Protein AF-A0A2V9S9N0-F1 (afdb_monomer)

Radius of gyration: 16.0 Å; Cα contacts (8 Å, |Δi|>4): 26; chains: 1; bounding box: 29×23×44 Å

Sequence (70 aa):
MPRGLRRLQDSGESHFVTFSCYHRQPYFAPSEVFDLFVHCVEDMRRRFELSVYDYVVMPGAPGSRPGFGR

Solvent-accessible surface area (backbone atoms only — not comparable to full-atom values): 5002 Å² total; per-residue (Å²): 130,69,90,92,71,80,88,83,85,84,77,87,65,92,78,91,83,86,86,74,50,79,94,61,49,46,71,45,58,48,67,70,50,41,53,51,50,54,53,52,50,54,52,47,30,66,75,68,72,50,88,79,88,80,88,83,85,76,65,28,67,99,74,80,74,84,77,84,73,132

pLDDT: mean 79.26, std 15.24, range [36.38, 96.44]

Foldseek 3Di:
DPPPDDDDDPPPDDDDDDDADDVNDQQVQDVVSVVVVVVVVVVCCVVVVDDDPDDDDDGGDPDDDPPPDD

Secondary structure (DSSP, 8-state):
--TTPPP---S----------GGG--TT-SHHHHHHHHHHHHHHHHHTT--------PPP-TT-------

Structure (mmCIF, N/CA/C/O backbone):
data_AF-A0A2V9S9N0-F1
#
_entry.id   AF-A0A2V9S9N0-F1
#
loop_
_atom_site.group_PDB
_atom_s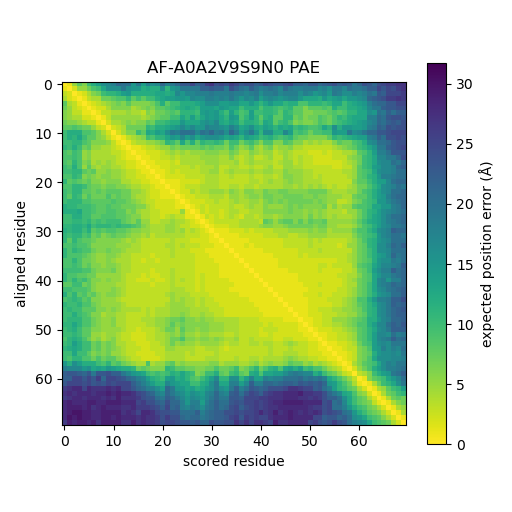ite.id
_atom_site.type_symbol
_atom_site.label_atom_id
_atom_site.label_alt_id
_atom_site.label_comp_id
_atom_site.label_asym_id
_atom_site.label_entity_id
_atom_site.label_seq_id
_atom_site.pdbx_PDB_ins_code
_atom_site.Cartn_x
_atom_site.Cartn_y
_atom_site.Cartn_z
_atom_site.occupancy
_atom_site.B_iso_or_equiv
_atom_site.auth_seq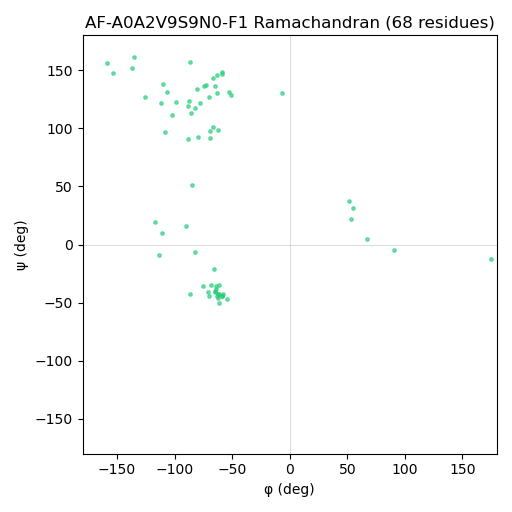_id
_atom_site.auth_comp_id
_atom_site.auth_asym_id
_atom_site.auth_atom_id
_atom_site.pdbx_PDB_model_num
ATOM 1 N N . MET A 1 1 ? 10.834 -1.237 13.171 1.00 55.84 1 MET A N 1
ATOM 2 C CA . MET A 1 1 ? 10.376 0.158 13.348 1.00 55.84 1 MET A CA 1
ATOM 3 C C . MET A 1 1 ? 11.602 1.064 13.382 1.00 55.84 1 MET A C 1
ATOM 5 O O . MET A 1 1 ? 12.484 0.779 14.188 1.00 55.84 1 MET A O 1
ATOM 9 N N . PRO A 1 2 ? 11.723 2.087 12.517 1.00 74.62 2 PRO A N 1
ATOM 10 C CA . PRO A 1 2 ? 12.762 3.108 12.668 1.00 74.62 2 PRO A CA 1
ATOM 11 C C . PRO A 1 2 ? 12.606 3.807 14.029 1.00 74.62 2 PRO A C 1
ATOM 13 O O . PRO A 1 2 ? 11.490 3.932 14.537 1.00 74.62 2 PRO A O 1
ATOM 16 N N . ARG A 1 3 ? 13.713 4.224 14.653 1.00 76.38 3 ARG A N 1
ATOM 17 C CA . ARG A 1 3 ? 13.673 4.863 15.980 1.00 76.38 3 ARG A CA 1
ATOM 18 C C . ARG A 1 3 ? 12.923 6.197 15.893 1.00 76.38 3 ARG A C 1
ATOM 20 O O . ARG A 1 3 ? 13.152 6.961 14.964 1.00 76.38 3 ARG A O 1
ATOM 27 N N . GLY A 1 4 ? 12.044 6.465 16.859 1.00 79.88 4 GLY A N 1
ATOM 28 C CA . GLY A 1 4 ? 11.301 7.728 16.958 1.00 79.88 4 GLY A CA 1
ATOM 29 C C . GLY A 1 4 ? 9.942 7.764 16.248 1.00 79.88 4 GLY A C 1
ATOM 30 O O . GLY A 1 4 ? 9.214 8.738 16.409 1.00 79.88 4 GLY A O 1
ATOM 31 N N . LEU A 1 5 ? 9.549 6.714 15.520 1.00 81.75 5 LEU A N 1
ATOM 32 C CA . LEU A 1 5 ? 8.192 6.602 14.975 1.00 81.75 5 LEU A CA 1
ATOM 33 C C . LEU A 1 5 ? 7.255 5.947 15.993 1.00 81.75 5 LEU A C 1
ATOM 35 O O . LEU A 1 5 ? 7.491 4.820 16.433 1.00 81.75 5 LEU A O 1
ATOM 39 N N . ARG A 1 6 ? 6.167 6.642 16.337 1.00 80.38 6 ARG A N 1
ATOM 40 C CA . ARG A 1 6 ? 5.083 6.112 17.172 1.00 80.38 6 ARG A CA 1
ATOM 41 C C . ARG A 1 6 ? 3.933 5.661 16.281 1.00 80.38 6 ARG A C 1
ATOM 43 O O . ARG A 1 6 ? 3.389 6.460 15.526 1.00 80.38 6 ARG A O 1
ATOM 50 N N . ARG A 1 7 ? 3.551 4.389 16.387 1.00 79.50 7 ARG A N 1
ATOM 51 C CA . ARG A 1 7 ? 2.382 3.854 15.684 1.00 79.50 7 ARG A CA 1
ATOM 52 C C . ARG A 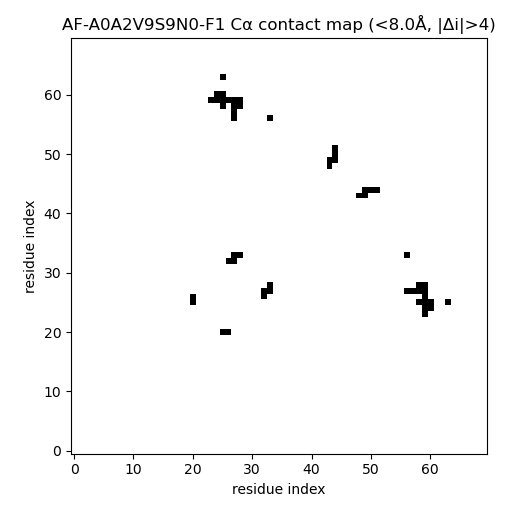1 7 ? 1.128 4.190 16.487 1.00 79.50 7 ARG A C 1
ATOM 54 O O . ARG A 1 7 ? 0.998 3.765 17.629 1.00 79.50 7 ARG A O 1
ATOM 61 N N . LEU A 1 8 ? 0.242 4.978 15.894 1.00 79.69 8 LEU A N 1
ATOM 62 C CA . LEU A 1 8 ? -1.073 5.300 16.440 1.00 79.69 8 LEU A CA 1
ATOM 63 C C . LEU A 1 8 ? -2.093 4.560 15.581 1.00 79.69 8 LEU A C 1
ATOM 65 O O . LEU A 1 8 ? -2.379 5.000 14.478 1.00 79.69 8 LEU A O 1
ATOM 69 N N . GLN A 1 9 ? -2.525 3.389 16.040 1.00 73.25 9 GLN A N 1
ATOM 70 C CA . GLN A 1 9 ? -3.394 2.472 15.284 1.00 73.25 9 GLN A CA 1
ATOM 71 C C . GLN A 1 9 ? -4.791 2.315 15.900 1.00 73.25 9 GLN A C 1
ATOM 73 O O . GLN A 1 9 ? -5.647 1.690 15.294 1.00 73.25 9 GLN A O 1
ATOM 78 N N . ASP A 1 10 ? -4.991 2.850 17.106 1.00 71.44 10 ASP A N 1
ATOM 79 C CA . ASP A 1 10 ? -6.170 2.605 17.948 1.00 71.44 10 ASP A CA 1
ATOM 80 C C . ASP A 1 10 ? -6.973 3.892 18.200 1.00 71.44 10 ASP A C 1
ATOM 82 O O . ASP A 1 10 ? -7.715 4.013 19.166 1.00 71.44 10 ASP A O 1
ATOM 86 N N . SER A 1 11 ? -6.775 4.917 17.363 1.00 75.69 11 SER A N 1
ATOM 87 C CA . SER A 1 11 ? -7.479 6.196 17.503 1.00 75.69 11 SER A CA 1
ATOM 88 C C . SER A 1 11 ? -8.884 6.180 16.894 1.00 75.69 11 SER A C 1
ATOM 90 O O . SER A 1 11 ? -9.592 7.166 17.033 1.00 75.69 11 SER A O 1
ATOM 92 N N . GLY A 1 12 ?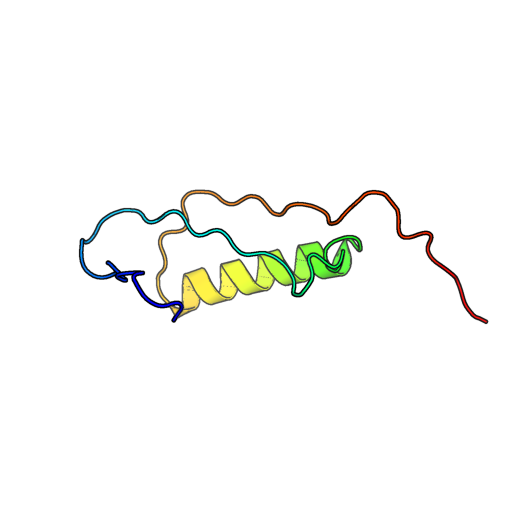 -9.279 5.103 16.199 1.00 78.06 12 GLY A N 1
ATOM 93 C CA . GLY A 1 12 ? -10.541 5.037 15.441 1.00 78.06 1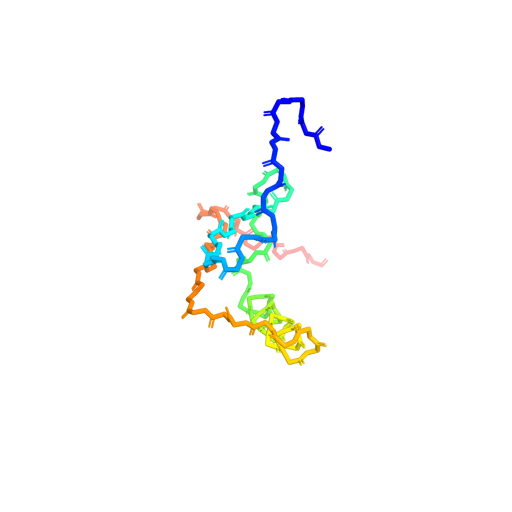2 GLY A CA 1
ATOM 94 C C . GLY A 1 12 ? -10.589 5.975 14.226 1.00 78.06 12 GLY A C 1
ATOM 95 O O . GLY A 1 12 ? -11.614 6.075 13.558 1.00 78.06 12 GLY A O 1
ATOM 96 N N . GLU A 1 13 ? -9.478 6.650 13.936 1.00 83.12 13 GLU A N 1
ATOM 97 C CA . GLU A 1 13 ? -9.364 7.647 12.876 1.00 83.12 13 GLU A CA 1
ATOM 98 C C . GLU A 1 13 ? -9.027 7.006 11.531 1.00 83.12 13 GLU A C 1
ATOM 100 O O . GLU A 1 13 ? -8.427 5.932 11.447 1.00 83.12 13 GLU A O 1
ATOM 105 N N . SER A 1 14 ? -9.359 7.709 10.449 1.00 85.19 14 SER A N 1
ATOM 106 C CA . SER A 1 14 ? -8.925 7.300 9.114 1.00 85.19 14 SER A CA 1
ATOM 107 C C . SER A 1 14 ? -7.416 7.506 8.964 1.00 85.19 14 SER A C 1
ATOM 109 O O . SER A 1 14 ? -6.896 8.600 9.191 1.00 85.19 14 SER A O 1
ATOM 111 N N . HIS A 1 15 ? -6.699 6.457 8.560 1.00 86.00 15 HIS A N 1
ATOM 112 C CA . HIS A 1 15 ? -5.246 6.493 8.409 1.00 86.00 15 HIS A CA 1
ATOM 113 C C . HIS A 1 15 ? -4.834 6.507 6.937 1.00 86.00 15 HIS A C 1
ATOM 115 O O . HIS A 1 15 ? -5.257 5.661 6.153 1.00 86.00 15 HIS A O 1
ATOM 121 N N . PHE A 1 16 ? -3.935 7.426 6.581 1.00 86.19 16 PHE A N 1
ATOM 122 C CA . PHE A 1 16 ? -3.287 7.427 5.274 1.00 86.19 16 PHE A CA 1
ATOM 123 C C . PHE A 1 16 ? -2.025 6.559 5.308 1.00 86.19 16 PHE A C 1
ATOM 125 O O . PHE A 1 16 ? -1.094 6.828 6.071 1.00 86.19 16 PHE A O 1
ATOM 132 N N . VAL A 1 17 ? -1.989 5.515 4.479 1.00 86.56 17 VAL A N 1
ATOM 133 C CA . VAL A 1 17 ? -0.863 4.576 4.393 1.00 86.56 17 VAL A CA 1
ATOM 134 C C . VAL A 1 17 ? -0.179 4.739 3.044 1.00 86.56 17 VAL A C 1
ATOM 136 O O . VAL A 1 17 ? -0.793 4.543 2.001 1.00 86.56 17 VAL A O 1
ATOM 139 N N . THR A 1 18 ? 1.117 5.051 3.066 1.00 87.38 18 THR A N 1
ATOM 140 C CA . THR A 1 18 ? 1.963 5.016 1.870 1.00 87.38 18 THR A CA 1
ATOM 141 C C . THR A 1 18 ? 2.952 3.871 1.978 1.00 87.38 18 THR A C 1
ATOM 143 O O . THR A 1 18 ? 3.541 3.621 3.031 1.00 87.38 18 THR A O 1
ATOM 146 N N . PHE A 1 19 ? 3.145 3.166 0.873 1.00 85.25 19 PHE A N 1
ATOM 147 C CA . PHE A 1 19 ? 4.191 2.167 0.744 1.00 85.25 19 PHE A CA 1
ATOM 148 C C . PHE A 1 19 ? 4.885 2.347 -0.602 1.00 85.25 19 PHE A C 1
ATOM 150 O O . PHE A 1 19 ? 4.384 3.001 -1.514 1.00 85.25 19 PHE A O 1
ATOM 157 N N . SER A 1 20 ? 6.078 1.782 -0.713 1.00 84.44 20 SER A N 1
ATOM 158 C CA . SER A 1 20 ? 6.819 1.748 -1.966 1.00 84.44 20 SER A CA 1
ATOM 159 C C . SER A 1 20 ? 7.423 0.368 -2.139 1.00 84.44 20 SER A C 1
ATOM 161 O O . SER A 1 20 ? 7.712 -0.312 -1.151 1.00 84.44 20 SER A O 1
ATOM 163 N N . CYS A 1 21 ? 7.619 -0.044 -3.389 1.00 84.88 21 CYS A N 1
ATOM 164 C CA . CYS A 1 21 ? 8.383 -1.248 -3.677 1.00 84.88 21 CYS A CA 1
ATOM 165 C C . CYS A 1 21 ? 9.797 -1.114 -3.100 1.00 84.88 21 CYS A C 1
ATOM 167 O O . CYS A 1 21 ? 10.361 -0.016 -3.051 1.00 84.88 21 CYS A O 1
ATOM 169 N N . TYR A 1 22 ? 10.389 -2.234 -2.690 1.00 87.12 22 TYR A N 1
ATOM 170 C CA . TYR A 1 22 ? 11.776 -2.261 -2.232 1.00 87.12 22 TYR A CA 1
ATOM 171 C C . TYR A 1 22 ? 12.700 -1.627 -3.288 1.00 87.12 22 TYR A C 1
ATOM 173 O O . TYR A 1 22 ? 12.574 -1.914 -4.477 1.00 87.12 22 TYR A O 1
ATOM 181 N N . HIS A 1 23 ? 13.576 -0.707 -2.872 1.00 85.50 23 HIS A N 1
ATOM 182 C CA . HIS A 1 23 ? 14.398 0.129 -3.766 1.00 85.50 23 HIS A CA 1
ATOM 183 C C . HIS A 1 23 ? 13.632 0.910 -4.856 1.00 85.50 23 HIS A C 1
ATOM 185 O O . HIS A 1 23 ? 14.232 1.322 -5.843 1.00 85.50 23 HIS A O 1
ATOM 191 N N . ARG A 1 24 ? 12.324 1.157 -4.684 1.00 83.25 24 ARG A N 1
ATOM 192 C CA . ARG A 1 24 ? 11.457 1.823 -5.676 1.00 83.25 24 ARG A CA 1
ATOM 193 C C . ARG A 1 24 ? 11.470 1.141 -7.051 1.00 83.25 24 ARG A C 1
ATOM 195 O O . ARG A 1 24 ? 11.315 1.803 -8.074 1.00 83.25 24 ARG A O 1
ATOM 202 N N . GLN A 1 25 ? 11.657 -0.177 -7.072 1.00 83.62 25 GLN A N 1
ATOM 203 C CA . GLN A 1 25 ? 11.629 -0.948 -8.312 1.00 83.62 25 GLN A CA 1
ATOM 204 C C . GLN A 1 25 ? 10.246 -0.889 -8.984 1.00 83.62 25 GLN A C 1
ATOM 206 O O . GLN A 1 25 ? 9.233 -0.848 -8.279 1.00 83.62 25 GLN A O 1
ATOM 211 N N . PRO A 1 26 ? 10.175 -0.903 -10.328 1.00 84.56 26 PRO A N 1
ATOM 212 C CA . PRO A 1 26 ? 8.933 -0.690 -11.059 1.00 84.56 26 PRO A CA 1
ATOM 213 C C . PRO A 1 26 ? 8.098 -1.963 -11.234 1.00 84.56 26 PRO A C 1
ATOM 215 O O . PRO A 1 26 ? 7.657 -2.287 -12.331 1.00 84.56 26 PRO A O 1
ATOM 218 N N . TYR A 1 27 ? 7.845 -2.688 -10.145 1.00 83.44 27 TYR A N 1
ATOM 219 C CA . TYR A 1 27 ? 7.103 -3.952 -10.201 1.00 83.44 27 TYR A CA 1
ATOM 220 C C . TYR A 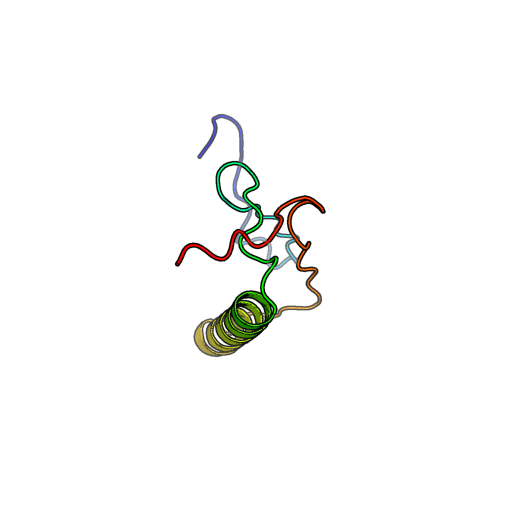1 27 ? 5.636 -3.799 -10.621 1.00 83.44 27 TYR A C 1
ATOM 222 O O . TYR A 1 27 ? 5.059 -4.749 -11.128 1.00 83.44 27 TYR A O 1
ATOM 230 N N . PHE A 1 28 ? 5.059 -2.604 -10.479 1.00 83.69 28 PHE A N 1
ATOM 231 C CA . PHE A 1 28 ? 3.711 -2.278 -10.961 1.00 83.69 28 PHE A CA 1
ATOM 232 C C . PHE A 1 28 ? 3.684 -1.737 -12.400 1.00 83.69 28 PHE A C 1
ATOM 234 O O . PHE A 1 28 ? 2.709 -1.107 -12.793 1.00 83.69 28 PHE A O 1
ATOM 241 N N . ALA A 1 29 ? 4.762 -1.907 -13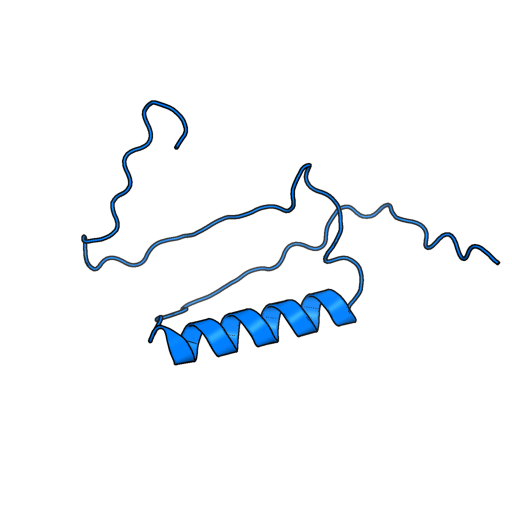.173 1.00 81.44 29 ALA A N 1
ATOM 242 C CA . ALA A 1 29 ? 4.770 -1.525 -14.585 1.00 81.44 29 ALA A CA 1
ATOM 243 C C . ALA A 1 29 ? 3.912 -2.450 -15.475 1.00 81.44 29 ALA A C 1
ATOM 245 O O . ALA A 1 29 ? 3.224 -1.923 -16.349 1.00 81.44 29 ALA A O 1
ATOM 246 N N . PRO A 1 30 ? 3.910 -3.789 -15.294 1.00 85.06 30 PRO A N 1
ATOM 247 C CA . PRO A 1 30 ? 3.001 -4.666 -16.031 1.00 85.06 30 PRO A CA 1
ATOM 248 C C . PRO A 1 30 ? 1.562 -4.526 -15.518 1.00 85.06 30 PRO A C 1
ATOM 250 O O . PRO A 1 30 ? 1.334 -4.515 -14.304 1.00 85.06 30 PRO A O 1
ATOM 253 N N . SER A 1 31 ? 0.590 -4.472 -16.432 1.00 83.31 31 SER A N 1
ATOM 254 C CA . SER A 1 31 ? -0.837 -4.368 -16.095 1.00 83.31 31 SER A CA 1
ATOM 255 C C . SER A 1 31 ? -1.333 -5.564 -15.285 1.00 83.31 31 SER A C 1
ATOM 257 O O . SER A 1 31 ? -2.111 -5.395 -14.355 1.00 83.31 31 SER A O 1
ATOM 259 N N . GLU A 1 32 ? -0.813 -6.762 -15.548 1.00 87.81 32 GLU A N 1
ATOM 260 C CA . GLU A 1 32 ? -1.213 -7.984 -14.848 1.00 87.81 32 GLU A CA 1
ATOM 261 C C . GLU A 1 32 ? -0.856 -7.932 -13.355 1.00 87.81 32 GLU A C 1
ATOM 263 O O . GLU A 1 32 ? -1.598 -8.426 -12.507 1.00 87.81 32 GLU A O 1
ATOM 268 N N . VAL A 1 33 ? 0.281 -7.314 -13.016 1.00 87.44 33 VAL A N 1
ATOM 269 C CA . VAL A 1 33 ? 0.722 -7.158 -11.622 1.00 87.44 33 VAL A CA 1
ATOM 270 C C . VAL A 1 33 ? -0.091 -6.075 -10.916 1.00 87.44 33 VAL A C 1
ATOM 272 O O . VAL A 1 33 ? -0.398 -6.210 -9.731 1.00 87.44 33 VAL A O 1
ATOM 275 N N . PHE A 1 34 ? -0.458 -5.014 -11.638 1.00 85.31 34 PHE A N 1
ATOM 276 C CA . PHE A 1 34 ? -1.355 -3.980 -11.133 1.00 85.31 34 PHE A CA 1
ATOM 277 C C . PHE A 1 34 ? -2.731 -4.564 -10.786 1.00 85.31 34 PHE A C 1
ATOM 279 O O . PHE A 1 34 ? -3.205 -4.387 -9.664 1.00 85.31 34 PHE A O 1
ATOM 286 N N . ASP A 1 35 ? -3.331 -5.317 -11.707 1.00 89.62 35 ASP A N 1
ATOM 287 C CA . ASP A 1 35 ? -4.643 -5.934 -11.507 1.00 89.62 35 ASP A CA 1
ATOM 288 C C . ASP A 1 35 ? -4.610 -6.940 -10.350 1.00 89.62 35 ASP A C 1
ATOM 290 O O . ASP A 1 35 ? -5.479 -6.923 -9.473 1.00 89.62 35 ASP A O 1
ATOM 294 N N . LEU A 1 36 ? -3.556 -7.763 -10.275 1.00 91.44 36 LEU A N 1
ATOM 295 C CA . LEU A 1 36 ? -3.347 -8.684 -9.157 1.00 91.44 36 LEU A CA 1
ATOM 296 C C . LEU A 1 36 ? -3.280 -7.945 -7.815 1.00 91.44 36 LEU A C 1
ATOM 298 O O . LEU A 1 36 ? -3.869 -8.395 -6.832 1.00 91.44 36 LEU A O 1
ATOM 302 N N . PHE A 1 37 ? -2.588 -6.807 -7.759 1.00 89.62 37 PHE A N 1
ATOM 303 C CA . PHE A 1 37 ? -2.503 -6.010 -6.541 1.00 89.62 37 PHE A CA 1
ATOM 304 C C . PHE A 1 37 ? -3.870 -5.489 -6.098 1.00 89.62 37 PHE A C 1
ATOM 306 O O . PHE A 1 37 ? -4.212 -5.623 -4.922 1.00 89.62 37 PHE A O 1
ATOM 313 N N . VAL A 1 38 ? -4.666 -4.951 -7.026 1.00 90.06 38 VAL A N 1
ATOM 314 C CA . VAL A 1 38 ? -6.028 -4.479 -6.735 1.00 90.06 38 VAL A CA 1
ATOM 315 C C . VAL A 1 38 ? -6.885 -5.624 -6.191 1.00 90.06 38 VAL A C 1
ATOM 317 O O . VAL A 1 38 ? -7.544 -5.463 -5.163 1.00 90.06 38 VAL A O 1
ATOM 320 N N . HIS A 1 39 ? -6.810 -6.809 -6.802 1.00 93.75 39 HIS A N 1
ATOM 321 C CA . HIS A 1 39 ? -7.499 -7.997 -6.297 1.00 93.75 39 HIS A CA 1
ATOM 322 C C . HIS A 1 39 ? -7.065 -8.372 -4.875 1.00 93.75 39 HIS A C 1
ATOM 324 O O . HIS A 1 39 ? -7.916 -8.628 -4.025 1.00 93.75 39 HIS A O 1
ATOM 330 N N . CYS A 1 40 ? -5.763 -8.357 -4.578 1.00 93.56 40 CYS A N 1
ATOM 331 C CA . CYS A 1 40 ? -5.269 -8.637 -3.231 1.00 93.56 40 CYS A CA 1
ATOM 332 C C . CYS A 1 40 ? -5.740 -7.599 -2.201 1.00 93.56 40 CYS A C 1
ATOM 334 O O . CYS A 1 40 ? -6.047 -7.968 -1.067 1.00 93.56 40 CYS A O 1
ATOM 336 N N . VAL A 1 41 ? -5.807 -6.314 -2.565 1.00 91.62 41 VAL A N 1
ATOM 337 C CA . VAL A 1 41 ? -6.328 -5.260 -1.679 1.00 91.62 41 VAL A CA 1
ATOM 338 C C . VAL A 1 41 ? -7.800 -5.497 -1.365 1.00 91.62 41 VAL A C 1
ATOM 340 O O . VAL A 1 41 ? -8.178 -5.431 -0.196 1.00 91.62 41 VAL A O 1
ATOM 343 N N . GLU A 1 42 ? -8.615 -5.839 -2.361 1.00 93.88 42 GLU A N 1
ATOM 344 C CA . GLU A 1 42 ? -10.032 -6.146 -2.147 1.00 93.88 42 GLU A CA 1
ATOM 345 C C . GLU A 1 42 ? -10.244 -7.400 -1.290 1.00 93.88 42 GLU A C 1
ATOM 347 O O . GLU A 1 42 ? -11.090 -7.404 -0.390 1.00 93.88 42 GLU A O 1
ATOM 352 N N . ASP A 1 43 ? -9.442 -8.444 -1.496 1.00 96.00 43 ASP A N 1
ATOM 353 C CA . ASP A 1 43 ? -9.472 -9.642 -0.655 1.00 96.00 43 ASP A CA 1
ATOM 354 C C . ASP A 1 43 ? -9.115 -9.318 0.801 1.00 96.00 43 ASP A C 1
ATOM 356 O O . ASP A 1 43 ? -9.794 -9.765 1.730 1.00 96.00 43 ASP A O 1
ATOM 360 N N . MET A 1 44 ? -8.094 -8.485 1.026 1.00 93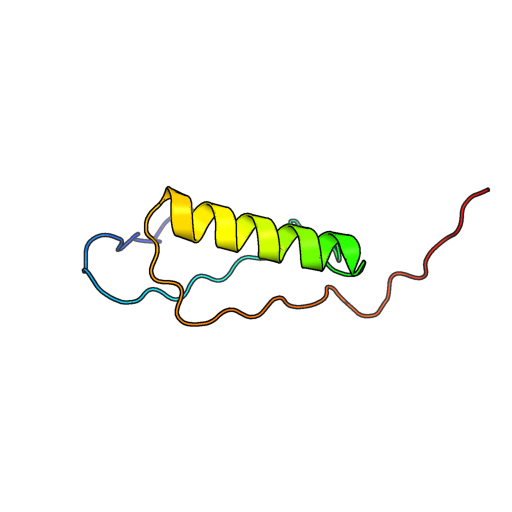.00 44 MET A N 1
ATOM 361 C CA . MET A 1 44 ? -7.739 -8.009 2.365 1.00 93.00 44 MET A CA 1
ATOM 362 C C . MET A 1 44 ? -8.837 -7.132 2.969 1.00 93.00 44 MET A C 1
ATOM 364 O O . MET A 1 44 ? -9.151 -7.291 4.149 1.00 93.00 44 MET A O 1
ATOM 368 N N . ARG A 1 45 ? -9.452 -6.247 2.176 1.00 92.94 45 ARG A N 1
ATOM 369 C CA . ARG A 1 45 ? -10.563 -5.390 2.608 1.00 92.94 45 ARG A CA 1
ATOM 370 C C . ARG A 1 45 ? -11.695 -6.225 3.189 1.00 92.94 45 ARG A C 1
ATOM 372 O O . ARG A 1 45 ? -12.177 -5.925 4.275 1.00 92.94 45 ARG A O 1
ATOM 379 N N . ARG A 1 46 ? -12.074 -7.300 2.492 1.00 94.62 46 ARG A N 1
ATOM 380 C CA . ARG A 1 46 ? -13.125 -8.232 2.926 1.00 94.62 46 ARG A CA 1
ATOM 381 C C . ARG A 1 46 ? -12.694 -9.065 4.127 1.00 94.62 46 ARG A C 1
ATOM 383 O O . ARG A 1 46 ? -13.464 -9.216 5.066 1.00 94.62 46 ARG A O 1
ATOM 390 N N . ARG A 1 47 ? -11.470 -9.598 4.111 1.00 96.44 47 ARG A N 1
ATOM 391 C CA . ARG A 1 47 ? -10.963 -10.500 5.157 1.00 96.44 47 ARG A CA 1
ATOM 392 C C . ARG A 1 47 ? -10.750 -9.814 6.504 1.00 96.44 47 ARG A C 1
ATOM 394 O O . ARG A 1 47 ? -10.910 -10.459 7.534 1.00 96.44 47 ARG A O 1
ATOM 401 N N . PHE A 1 48 ? -10.337 -8.552 6.488 1.00 91.69 48 PHE A N 1
ATOM 402 C CA . PHE A 1 48 ? -10.016 -7.778 7.688 1.00 91.69 48 PHE A CA 1
ATOM 403 C C . PHE A 1 48 ? -11.029 -6.661 7.962 1.00 91.69 48 PHE A C 1
ATOM 405 O O . PHE A 1 48 ? -10.757 -5.802 8.795 1.00 91.69 48 PHE A O 1
ATOM 412 N N . GLU A 1 49 ? -12.156 -6.652 7.242 1.00 91.38 49 GLU A N 1
ATOM 413 C CA . GLU A 1 49 ? -13.240 -5.670 7.395 1.00 91.38 49 GLU A CA 1
ATOM 414 C C . GLU A 1 49 ? -12.737 -4.214 7.337 1.00 91.38 49 GLU A C 1
ATOM 416 O O . GLU A 1 49 ? -13.202 -3.323 8.048 1.00 91.38 49 GLU A O 1
ATOM 421 N N . LEU A 1 50 ? -11.746 -3.964 6.473 1.00 87.94 50 LEU A N 1
ATOM 422 C CA . LEU A 1 50 ? -11.118 -2.652 6.353 1.00 87.94 50 LEU A CA 1
ATOM 423 C C . LEU A 1 50 ? -12.047 -1.685 5.619 1.00 87.94 50 LEU A C 1
ATOM 425 O O . LEU A 1 50 ? -12.588 -1.984 4.553 1.00 87.94 50 LEU A O 1
ATOM 429 N N . SER A 1 51 ? -12.142 -0.464 6.135 1.00 89.12 51 SER A N 1
ATOM 430 C CA . SER A 1 51 ? -12.752 0.652 5.412 1.00 89.12 51 SER A CA 1
ATOM 431 C C . SER A 1 51 ? -11.693 1.350 4.558 1.00 89.12 51 SER A C 1
ATOM 433 O O . SER A 1 51 ? -10.989 2.242 5.026 1.00 89.12 51 SER A O 1
ATOM 435 N N . VAL A 1 52 ? -11.541 0.904 3.308 1.00 89.25 52 VAL A N 1
ATOM 436 C CA . VAL A 1 52 ? -10.692 1.570 2.306 1.00 89.25 52 VAL A CA 1
ATOM 437 C C . VAL A 1 52 ? -11.517 2.658 1.623 1.00 89.25 52 VAL A C 1
ATOM 439 O O . VAL A 1 52 ? -12.488 2.344 0.938 1.00 89.25 52 VAL A O 1
ATOM 442 N N . TYR A 1 53 ? -11.147 3.922 1.836 1.00 88.62 53 TYR A N 1
ATOM 443 C CA . TYR A 1 53 ? -11.842 5.074 1.249 1.00 88.62 53 TYR A CA 1
ATOM 444 C C . TYR A 1 53 ? -11.331 5.420 -0.149 1.00 88.62 53 TYR A C 1
ATOM 446 O O . TYR A 1 53 ? -12.128 5.713 -1.033 1.00 88.62 53 TYR A O 1
ATOM 454 N N . ASP A 1 54 ? -10.012 5.390 -0.338 1.00 87.69 54 ASP A N 1
ATOM 455 C CA . ASP A 1 54 ? -9.355 5.727 -1.600 1.00 87.69 54 ASP A CA 1
ATOM 456 C C . ASP A 1 54 ? -7.950 5.100 -1.642 1.00 87.69 54 ASP A C 1
ATOM 458 O O . ASP A 1 54 ? -7.358 4.820 -0.591 1.00 87.69 54 ASP A O 1
ATOM 462 N N . TYR A 1 55 ? -7.409 4.871 -2.839 1.00 89.06 55 TYR A N 1
ATOM 463 C CA . TYR A 1 55 ? -6.042 4.397 -3.041 1.00 89.06 55 TYR A CA 1
ATOM 464 C C . TYR A 1 55 ? -5.482 4.831 -4.400 1.00 89.06 55 TYR A C 1
ATOM 466 O O . TYR A 1 55 ? -6.178 4.893 -5.407 1.00 89.06 55 TYR A O 1
ATOM 474 N N . VAL A 1 56 ? -4.168 5.064 -4.440 1.00 86.00 56 VAL A N 1
ATOM 475 C CA . VAL A 1 56 ? -3.427 5.348 -5.674 1.00 86.00 56 VAL A CA 1
ATOM 476 C C . VAL A 1 56 ? -2.276 4.362 -5.783 1.00 86.00 56 VAL A C 1
ATOM 478 O O . VAL A 1 56 ? -1.455 4.248 -4.871 1.00 86.00 56 VAL A O 1
ATOM 481 N N . VAL A 1 57 ? -2.189 3.671 -6.916 1.00 82.81 57 VAL A N 1
ATOM 482 C CA . VAL A 1 57 ? -1.042 2.824 -7.251 1.00 82.81 57 VAL A CA 1
ATOM 483 C C . VAL A 1 57 ? -0.177 3.585 -8.242 1.00 82.81 57 VAL A C 1
ATOM 485 O O . VAL A 1 57 ? -0.571 3.838 -9.378 1.00 82.81 57 VAL A O 1
ATOM 488 N N . MET A 1 58 ? 1.011 3.979 -7.792 1.00 80.94 58 MET A N 1
ATOM 489 C CA . MET A 1 58 ? 1.963 4.680 -8.645 1.00 80.94 58 MET A CA 1
ATOM 490 C C . MET A 1 58 ? 2.665 3.671 -9.563 1.00 80.94 58 MET A C 1
ATOM 492 O O . MET A 1 58 ? 3.325 2.762 -9.043 1.00 80.94 58 MET A O 1
ATOM 496 N N . PRO A 1 59 ? 2.593 3.823 -10.899 1.00 69.94 59 PRO A N 1
ATOM 497 C CA . PRO A 1 59 ? 3.418 3.027 -11.795 1.00 69.94 59 PRO A CA 1
ATOM 498 C C . PRO A 1 59 ? 4.882 3.376 -11.519 1.00 69.94 59 PRO A C 1
ATOM 500 O O . PRO A 1 59 ? 5.260 4.547 -11.415 1.00 69.94 59 PRO A O 1
ATOM 503 N N . GLY A 1 60 ? 5.718 2.359 -11.332 1.00 65.75 60 GLY A N 1
ATOM 504 C CA . GLY A 1 60 ? 7.139 2.607 -11.138 1.00 65.75 60 GLY A CA 1
ATOM 505 C C . GLY A 1 60 ? 7.768 3.177 -12.407 1.00 65.75 60 GLY A C 1
ATOM 506 O O . GLY A 1 60 ? 7.365 2.819 -13.505 1.00 65.75 60 GLY A O 1
ATOM 507 N N . ALA A 1 61 ? 8.719 4.090 -12.201 1.00 55.75 61 ALA A N 1
ATOM 508 C CA . ALA A 1 61 ? 9.480 4.890 -13.166 1.00 55.75 61 ALA A CA 1
ATOM 509 C C . ALA A 1 61 ? 9.304 4.573 -14.677 1.00 55.75 61 ALA A C 1
ATOM 511 O O . ALA A 1 61 ? 9.540 3.439 -15.100 1.00 55.75 61 ALA A O 1
ATOM 512 N N . PRO A 1 62 ? 9.053 5.587 -15.534 1.00 48.38 62 PRO A N 1
ATOM 513 C CA . PRO A 1 62 ? 9.095 5.407 -16.983 1.00 48.38 62 PRO A CA 1
ATOM 514 C C . PRO A 1 62 ? 10.544 5.120 -17.410 1.00 48.38 62 PRO A C 1
ATOM 516 O O . PRO A 1 62 ? 11.374 6.025 -17.459 1.00 48.38 62 PRO A O 1
ATOM 519 N N . GLY A 1 63 ? 10.887 3.855 -17.671 1.00 57.12 63 GLY A N 1
ATOM 520 C CA . GLY A 1 63 ? 12.258 3.515 -18.068 1.00 57.12 63 GLY A CA 1
ATOM 521 C C . GLY A 1 63 ? 12.620 2.039 -18.233 1.00 57.12 63 GLY A C 1
ATOM 522 O O . GLY A 1 63 ? 13.662 1.753 -18.820 1.00 57.12 63 GLY A O 1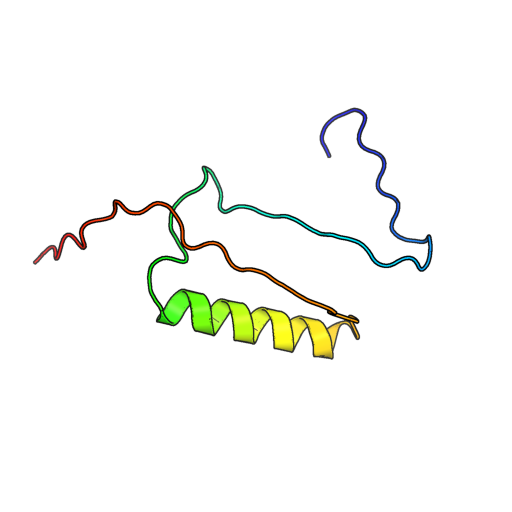
ATOM 523 N N . SER A 1 64 ? 11.805 1.078 -17.793 1.00 50.03 64 SER A N 1
ATOM 524 C CA . SER A 1 64 ? 12.082 -0.335 -18.081 1.00 50.03 64 SER A CA 1
ATOM 525 C C . SER A 1 64 ? 11.633 -0.685 -19.501 1.00 50.03 64 SER A C 1
ATOM 527 O O . SER A 1 64 ? 10.484 -1.054 -19.735 1.00 50.03 64 SER A O 1
ATOM 529 N N . ARG A 1 65 ? 12.555 -0.575 -20.466 1.00 47.88 65 ARG A N 1
ATOM 530 C CA . ARG A 1 65 ? 12.434 -1.274 -21.754 1.00 47.88 65 ARG A CA 1
ATOM 531 C C . ARG A 1 65 ? 12.160 -2.759 -21.469 1.00 47.88 65 ARG A C 1
ATOM 533 O O . ARG A 1 65 ? 12.937 -3.345 -20.712 1.00 47.88 65 ARG A O 1
ATOM 540 N N . PRO A 1 66 ? 11.134 -3.391 -22.062 1.00 44.19 66 PRO A N 1
ATOM 541 C CA . PRO A 1 66 ? 11.005 -4.836 -21.992 1.00 44.19 66 PRO A CA 1
ATOM 542 C C . PRO A 1 66 ? 12.137 -5.432 -22.834 1.00 44.19 66 PRO A C 1
ATOM 544 O O . PRO A 1 66 ? 12.076 -5.476 -24.061 1.00 44.19 66 PRO A O 1
ATOM 547 N N . GLY A 1 67 ? 13.224 -5.826 -22.176 1.00 41.28 67 GLY A N 1
ATOM 548 C CA . GLY A 1 67 ? 14.222 -6.697 -22.773 1.00 41.28 67 GLY A CA 1
ATOM 549 C C . GLY A 1 67 ? 13.601 -8.076 -22.932 1.00 41.28 67 GLY A C 1
ATOM 550 O O . GLY A 1 67 ? 13.649 -8.878 -22.007 1.00 41.28 67 GLY A O 1
ATOM 551 N N . PHE A 1 68 ? 12.994 -8.332 -24.089 1.00 44.59 68 PHE A N 1
ATOM 552 C CA . PHE A 1 68 ? 12.710 -9.686 -24.550 1.00 44.59 68 PHE A CA 1
ATOM 553 C C . PHE A 1 68 ? 14.062 -10.400 -24.723 1.00 44.59 68 PHE A C 1
ATOM 555 O O . PHE A 1 68 ? 14.781 -10.176 -25.698 1.00 44.59 68 PHE A O 1
ATOM 562 N N . GLY A 1 69 ? 14.452 -11.188 -23.722 1.00 38.94 69 GLY A N 1
ATOM 563 C CA . GLY A 1 69 ? 15.514 -12.183 -23.836 1.00 38.94 69 GLY A CA 1
ATOM 564 C C . GLY A 1 69 ? 14.943 -13.434 -24.495 1.00 38.94 69 GLY A C 1
ATOM 565 O O . GLY A 1 69 ? 13.832 -13.834 -24.160 1.00 38.94 69 GLY A O 1
ATOM 566 N N . ARG A 1 70 ? 15.681 -13.967 -25.471 1.00 36.38 70 ARG A N 1
ATOM 567 C CA . ARG A 1 70 ? 15.348 -15.178 -26.236 1.00 36.38 70 ARG A CA 1
ATOM 568 C C . ARG A 1 70 ? 15.069 -16.388 -25.352 1.00 36.38 70 ARG A C 1
ATOM 570 O O . ARG A 1 70 ? 15.750 -16.501 -24.309 1.00 36.38 70 ARG A O 1
#

Mean predicted aligned error: 9.32 Å